Protein AF-A0A482U1A8-F1 (afdb_monomer)

pLDDT: mean 82.91, std 18.82, range [36.75, 97.62]

Mean predicted aligned error: 10.2 Å

Foldseek 3Di:
DDDDDDDDDPDDPPPPPPPPPQCVLVVQQVVLPVPDQFQVSSVVSLVVVVWDKDWDDDDPVRVVVCVVVVFPKTKMKIWHWDDDPFWIKIKIKIFIDGPRGTPDIDIGIDTGGD

Radius of gyration: 21.57 Å; Cα contacts (8 Å, |Δi|>4): 164; chains: 1; bounding box: 40×50×72 Å

Sequence (114 aa):
MSKTINNSTIVFLLAILTGCSTNQPASDFNNAKQNSANTRILLSKLETNGYSCAESDMRENEAQYFTQKNLDAQKHTCTKSKNGLLCVDYFFIDVFSVKNEVVGGNGQVAPQCP

Secondary structure (DSSP, 8-state):
-PPP--------SS-SSTT--TTHHHHHHHHHHTT--BHHHHHHH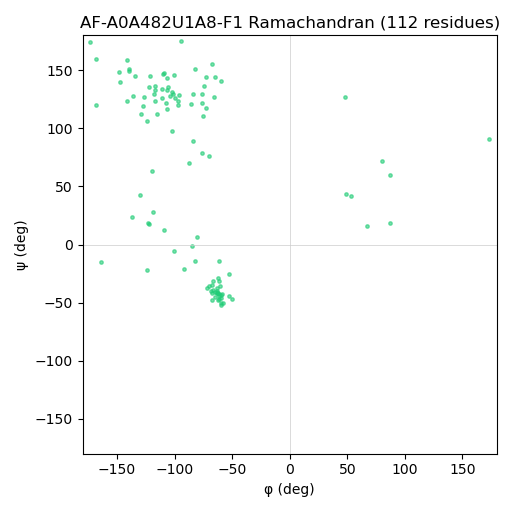HHHTT-EEEE-PPPHHHHHHHHHTT--EEEEEEEEEEE-SS-EEEEEEEEEEETTEEEEEEEEEEEE--

Solvent-accessible surface area (backbone atoms only — not comparable to full-atom values): 6782 Å² total; per-residue (Å²): 141,82,84,83,85,84,78,85,83,94,73,85,93,79,82,80,75,89,69,80,65,76,54,48,39,43,51,55,50,50,62,32,41,78,81,33,57,40,37,70,63,25,52,52,46,43,39,74,72,60,29,52,71,41,81,43,86,70,53,71,69,56,47,49,53,33,54,78,68,74,44,79,65,49,40,31,43,27,39,34,78,45,86,54,99,73,31,39,37,37,34,34,32,41,38,33,26,42,92,59,31,53,77,48,69,50,47,44,69,50,76,50,60,130

Structure (mmCIF, N/CA/C/O backbone):
data_AF-A0A482U1A8-F1
#
_entry.id   AF-A0A482U1A8-F1
#
loop_
_atom_site.group_PDB
_atom_site.id
_atom_site.type_symbol
_atom_site.label_atom_id
_atom_site.label_alt_id
_atom_site.label_comp_id
_atom_site.label_asym_id
_atom_site.label_entity_id
_atom_site.label_seq_id
_atom_site.pdbx_PDB_ins_code
_atom_site.Cartn_x
_atom_site.Cartn_y
_atom_site.Cartn_z
_atom_site.occupancy
_atom_site.B_iso_or_equiv
_atom_site.auth_seq_id
_atom_site.auth_comp_id
_atom_site.auth_asym_id
_atom_site.auth_atom_id
_atom_site.pdbx_PDB_model_num
ATOM 1 N N . MET A 1 1 ? 28.554 43.130 -51.444 1.00 38.22 1 MET A N 1
ATOM 2 C CA . MET A 1 1 ? 28.182 41.705 -51.570 1.00 38.22 1 MET A CA 1
ATOM 3 C C . MET A 1 1 ? 28.231 41.102 -50.168 1.00 38.22 1 MET A C 1
ATOM 5 O O . MET A 1 1 ? 29.284 40.651 -49.743 1.00 38.22 1 MET A O 1
ATOM 9 N N . SER A 1 2 ? 27.141 41.217 -49.401 1.00 36.75 2 SER A N 1
ATOM 10 C CA . SER A 1 2 ? 27.067 40.723 -48.015 1.00 36.75 2 SER A CA 1
ATOM 11 C C . SER A 1 2 ? 26.358 39.375 -47.997 1.00 36.75 2 SER A C 1
ATOM 13 O O . SER A 1 2 ? 25.268 39.249 -48.548 1.00 36.75 2 SER A O 1
ATOM 15 N N . LYS A 1 3 ? 27.009 38.365 -47.413 1.00 42.66 3 LYS A N 1
ATOM 16 C CA . LYS A 1 3 ? 26.488 37.000 -47.298 1.00 42.66 3 LYS A CA 1
ATOM 17 C C . LYS A 1 3 ? 25.421 36.932 -46.206 1.00 42.66 3 LYS A C 1
ATOM 19 O O . LYS A 1 3 ? 25.697 37.226 -45.047 1.00 42.66 3 LYS A O 1
ATOM 24 N N . THR A 1 4 ? 24.230 36.501 -46.596 1.00 45.78 4 THR A N 1
ATOM 25 C CA . THR A 1 4 ? 23.144 36.072 -45.715 1.00 45.78 4 THR A CA 1
ATOM 26 C C . THR A 1 4 ? 23.559 34.798 -44.982 1.00 45.78 4 THR A C 1
ATOM 28 O O . THR A 1 4 ? 23.941 33.821 -45.626 1.00 45.78 4 THR A O 1
ATOM 31 N N . ILE A 1 5 ? 23.467 34.786 -43.653 1.00 54.84 5 ILE A N 1
ATOM 32 C CA . ILE A 1 5 ? 23.512 33.554 -42.860 1.00 54.84 5 ILE A CA 1
ATOM 33 C C . ILE A 1 5 ? 22.068 33.249 -42.460 1.00 54.84 5 ILE A C 1
ATOM 35 O O . ILE A 1 5 ? 21.546 33.828 -41.514 1.00 54.84 5 ILE A O 1
ATOM 39 N N . ASN A 1 6 ? 21.426 32.361 -43.216 1.00 53.19 6 ASN A N 1
ATOM 40 C CA . ASN A 1 6 ? 20.277 31.596 -42.742 1.00 53.19 6 ASN A CA 1
ATOM 41 C C . ASN A 1 6 ? 20.811 30.244 -42.277 1.00 53.19 6 ASN A C 1
ATOM 43 O O . ASN A 1 6 ? 21.557 29.621 -43.026 1.00 53.19 6 ASN A O 1
ATOM 47 N N . ASN A 1 7 ? 20.451 29.848 -41.057 1.00 43.19 7 ASN A N 1
ATOM 48 C CA . ASN A 1 7 ? 20.287 28.481 -40.546 1.00 43.19 7 ASN A CA 1
ATOM 49 C C . ASN A 1 7 ? 20.036 28.650 -39.041 1.00 43.19 7 ASN A C 1
ATOM 51 O O . ASN A 1 7 ? 20.945 28.948 -38.276 1.00 43.19 7 ASN A O 1
ATOM 55 N N . SER A 1 8 ? 18.778 28.775 -38.627 1.00 46.59 8 SER A N 1
ATOM 56 C CA . SER A 1 8 ? 17.942 27.637 -38.224 1.00 46.59 8 SER A CA 1
ATOM 57 C C . SER A 1 8 ? 18.646 26.690 -37.253 1.00 46.59 8 SER A C 1
ATOM 59 O O . SER A 1 8 ? 19.679 26.099 -37.558 1.00 46.59 8 SER A O 1
ATOM 61 N N . THR A 1 9 ? 17.945 26.464 -36.141 1.00 47.94 9 THR A N 1
ATOM 62 C CA . THR A 1 9 ? 18.073 25.299 -35.256 1.00 47.94 9 THR A CA 1
ATOM 63 C C . THR A 1 9 ? 19.128 25.393 -34.149 1.00 47.94 9 THR A C 1
ATOM 65 O O . THR A 1 9 ? 19.989 24.536 -34.008 1.00 47.94 9 THR A O 1
ATOM 68 N N . ILE A 1 10 ? 18.993 26.390 -33.270 1.00 49.72 10 ILE A N 1
ATOM 69 C CA . ILE A 1 10 ? 19.424 26.251 -31.864 1.00 49.72 10 ILE A CA 1
ATOM 70 C C . ILE A 1 10 ? 18.192 26.462 -30.989 1.00 49.72 10 ILE A C 1
ATOM 72 O O . ILE A 1 10 ? 18.052 27.452 -30.281 1.00 49.72 10 ILE A O 1
ATOM 76 N N . VAL A 1 11 ? 17.220 25.570 -31.128 1.00 47.03 11 VAL A N 1
ATOM 77 C CA . VAL A 1 11 ? 16.009 25.574 -30.312 1.00 47.03 11 VAL A CA 1
ATOM 78 C C . VAL A 1 11 ? 15.693 24.112 -30.019 1.00 47.03 11 VAL A C 1
ATOM 80 O O . VAL A 1 11 ? 15.552 23.318 -30.941 1.00 47.03 11 VAL A O 1
ATOM 83 N N . PHE A 1 12 ? 15.607 23.793 -28.726 1.00 43.56 12 PHE A N 1
ATOM 84 C CA . PHE A 1 12 ? 15.151 22.522 -28.149 1.00 43.56 12 PHE A CA 1
ATOM 85 C C . PHE A 1 12 ? 16.144 21.349 -28.119 1.00 43.56 12 PHE A C 1
ATOM 87 O O . PHE A 1 12 ? 15.948 20.309 -28.732 1.00 43.56 12 PHE A O 1
ATOM 94 N N . LEU A 1 13 ? 17.146 21.457 -27.247 1.00 42.44 13 LEU A N 1
ATOM 95 C CA . LEU A 1 13 ? 17.791 20.285 -26.637 1.00 42.44 13 LEU A CA 1
ATOM 96 C C . LEU A 1 13 ? 17.865 20.447 -25.109 1.00 42.44 13 LEU A C 1
ATOM 98 O O . LEU A 1 13 ? 18.875 20.186 -24.472 1.00 42.44 13 LEU A O 1
ATOM 102 N N . LEU A 1 14 ? 16.764 20.929 -24.520 1.00 41.50 14 LEU A N 1
ATOM 103 C CA . LEU A 1 14 ? 16.591 21.103 -23.069 1.00 41.50 14 LEU A CA 1
ATOM 104 C C . LEU A 1 14 ? 15.203 20.649 -22.572 1.00 41.50 14 LEU A C 1
ATOM 106 O O . LEU A 1 14 ? 14.743 21.084 -21.524 1.00 41.50 14 LEU A O 1
ATOM 110 N N . ALA A 1 15 ? 14.529 19.758 -23.308 1.00 45.72 15 ALA A N 1
ATOM 111 C CA . ALA A 1 15 ? 13.152 19.339 -23.018 1.00 45.72 15 ALA A CA 1
ATOM 112 C C . ALA A 1 15 ? 12.987 17.835 -22.707 1.00 45.72 15 ALA A C 1
ATOM 114 O O . ALA A 1 15 ? 11.922 17.283 -22.956 1.00 45.72 15 ALA A O 1
ATOM 115 N N . ILE A 1 16 ? 14.008 17.154 -22.165 1.00 48.25 16 ILE A N 1
ATOM 116 C CA . ILE A 1 16 ? 13.874 15.740 -21.733 1.00 48.25 16 ILE A CA 1
ATOM 117 C C . ILE A 1 16 ? 14.232 15.516 -20.252 1.00 48.25 16 ILE A C 1
ATOM 119 O O . ILE A 1 16 ? 14.470 14.390 -19.833 1.00 48.25 16 ILE A O 1
ATOM 123 N N . LEU A 1 17 ? 14.250 16.567 -19.424 1.00 44.84 17 LEU A N 1
ATOM 124 C CA . LEU A 1 17 ? 14.419 16.414 -17.966 1.00 44.84 17 LEU A CA 1
ATOM 125 C C . LEU A 1 17 ? 13.097 16.508 -17.186 1.00 44.84 17 LEU A C 1
ATOM 127 O O . LEU A 1 17 ? 13.065 16.227 -15.991 1.00 44.84 17 LEU A O 1
ATOM 131 N N . THR A 1 18 ? 11.980 16.818 -17.847 1.00 44.91 18 THR A N 1
ATOM 132 C CA . THR A 1 18 ? 10.639 16.772 -17.245 1.00 44.91 18 THR A CA 1
ATOM 133 C C . THR A 1 18 ? 10.053 15.368 -17.393 1.00 44.91 18 THR A C 1
ATOM 135 O O . THR A 1 18 ? 9.163 15.140 -18.209 1.00 44.91 18 THR A O 1
ATOM 138 N N . GLY A 1 19 ? 10.591 14.385 -16.673 1.00 42.56 19 GLY A N 1
ATOM 139 C CA . GLY A 1 19 ? 10.094 13.011 -16.815 1.00 42.56 19 GLY A CA 1
ATOM 140 C C . GLY A 1 19 ? 10.477 12.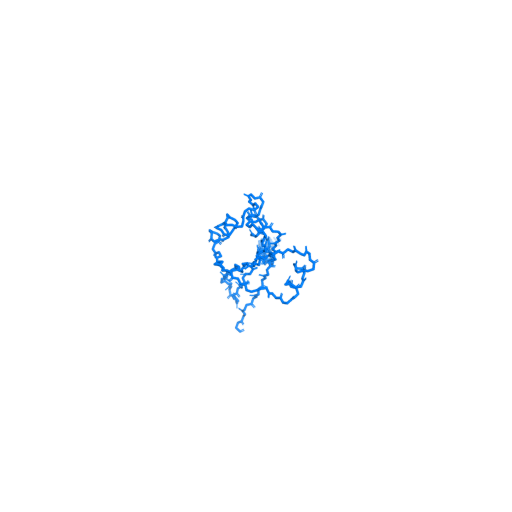016 -15.731 1.00 42.56 19 GLY A C 1
ATOM 141 O O . GLY A 1 19 ? 9.821 10.981 -15.621 1.00 42.56 19 GLY A O 1
ATOM 142 N N . CYS A 1 20 ? 11.463 12.319 -14.886 1.00 47.94 20 CYS A N 1
ATOM 143 C CA . CYS A 1 20 ? 11.695 11.541 -13.674 1.00 47.94 20 CYS A CA 1
ATOM 144 C C . CYS A 1 20 ? 10.624 11.932 -12.650 1.00 47.94 20 CYS A C 1
ATOM 146 O O . CYS A 1 20 ? 10.869 12.756 -11.773 1.00 47.94 20 CYS A O 1
ATOM 148 N N . SER A 1 21 ? 9.406 11.402 -12.788 1.00 51.25 21 SER A N 1
ATOM 149 C CA . SER A 1 21 ? 8.394 11.507 -11.733 1.00 51.25 21 SER A CA 1
ATOM 150 C C . SER A 1 21 ? 8.829 10.619 -10.568 1.00 51.25 21 SER A C 1
ATOM 152 O O . SER A 1 21 ? 8.333 9.512 -10.376 1.00 51.25 21 SER A O 1
ATOM 154 N N . THR A 1 22 ? 9.805 11.100 -9.800 1.00 61.94 22 THR A N 1
ATOM 155 C CA . THR A 1 22 ? 10.354 10.431 -8.612 1.00 61.94 22 THR A CA 1
ATOM 156 C C . THR A 1 22 ? 9.298 10.221 -7.522 1.00 61.94 22 THR A C 1
ATOM 158 O O . THR A 1 22 ? 9.495 9.402 -6.634 1.00 61.94 22 THR A O 1
ATOM 161 N N . ASN A 1 23 ? 8.149 10.901 -7.630 1.00 73.62 23 ASN A N 1
ATOM 162 C CA . ASN A 1 23 ? 7.020 10.814 -6.703 1.00 73.62 23 ASN A CA 1
ATOM 163 C C . ASN A 1 23 ? 5.787 10.099 -7.284 1.00 73.62 23 ASN A C 1
ATOM 165 O O . ASN A 1 23 ? 4.712 10.170 -6.684 1.00 73.62 23 ASN A O 1
ATOM 169 N N . GLN A 1 24 ? 5.903 9.414 -8.429 1.00 87.94 24 GLN A N 1
ATOM 170 C CA . GLN A 1 24 ? 4.766 8.734 -9.062 1.00 87.94 24 GLN A CA 1
ATOM 171 C C . GLN A 1 24 ? 3.967 7.823 -8.098 1.00 87.94 24 GLN A C 1
ATOM 173 O O . GLN A 1 24 ? 2.748 7.985 -8.041 1.00 87.94 24 GLN A O 1
ATOM 178 N N . PRO A 1 25 ? 4.587 6.961 -7.265 1.00 90.81 25 PRO A N 1
ATOM 179 C CA . PRO A 1 25 ? 3.836 6.085 -6.360 1.00 90.81 25 PRO A CA 1
ATOM 180 C C . PRO A 1 25 ? 3.022 6.855 -5.311 1.00 90.81 25 PRO A C 1
ATOM 182 O O . PRO A 1 25 ? 1.890 6.492 -5.000 1.00 90.81 25 PRO A O 1
ATOM 185 N N . ALA A 1 26 ? 3.567 7.959 -4.792 1.00 90.69 26 ALA A N 1
ATOM 186 C CA . ALA A 1 26 ? 2.853 8.813 -3.846 1.00 90.69 26 ALA A CA 1
ATOM 187 C C . ALA A 1 26 ? 1.653 9.511 -4.511 1.00 90.69 26 ALA A C 1
ATOM 189 O O . ALA A 1 26 ? 0.585 9.620 -3.906 1.00 90.69 26 ALA A O 1
ATOM 190 N N . SER A 1 27 ? 1.799 9.952 -5.766 1.00 91.50 27 SER A N 1
ATOM 191 C CA . SER A 1 27 ? 0.682 10.507 -6.537 1.00 91.50 27 SER A CA 1
ATOM 192 C C . SER A 1 27 ? -0.396 9.458 -6.803 1.00 91.50 27 SER A C 1
ATOM 194 O O . SER A 1 27 ? -1.575 9.749 -6.616 1.00 91.50 27 SER A O 1
ATOM 196 N N . ASP A 1 28 ? -0.008 8.248 -7.206 1.00 92.38 28 ASP A N 1
ATOM 197 C CA . ASP A 1 28 ? -0.939 7.159 -7.509 1.00 92.38 28 ASP A CA 1
ATOM 198 C C . ASP A 1 28 ? -1.747 6.769 -6.259 1.00 92.38 28 ASP A C 1
ATOM 200 O O . ASP A 1 28 ? -2.974 6.644 -6.327 1.00 92.38 28 ASP A O 1
ATOM 204 N N . PHE A 1 29 ? -1.093 6.700 -5.092 1.00 94.06 29 PHE A N 1
ATOM 205 C CA . PHE A 1 29 ? -1.761 6.513 -3.802 1.00 94.06 29 PHE A CA 1
ATOM 206 C C . PHE A 1 29 ? -2.756 7.638 -3.485 1.00 94.06 29 PHE A C 1
ATOM 208 O O . PHE A 1 29 ? -3.920 7.374 -3.178 1.00 94.06 29 PHE A O 1
ATOM 215 N N . ASN A 1 30 ? -2.321 8.899 -3.571 1.00 92.12 30 ASN A N 1
ATOM 216 C CA . ASN A 1 30 ? -3.169 10.044 -3.237 1.00 92.12 30 ASN A CA 1
ATOM 217 C C . ASN A 1 30 ? -4.385 10.144 -4.167 1.00 92.12 30 ASN A C 1
ATOM 219 O O . ASN A 1 30 ? -5.497 10.381 -3.693 1.00 92.12 30 ASN A O 1
ATOM 223 N N . ASN A 1 31 ? -4.202 9.887 -5.463 1.00 91.94 31 ASN A N 1
ATOM 224 C CA . ASN A 1 31 ? -5.287 9.847 -6.443 1.00 91.94 31 ASN A CA 1
ATOM 225 C C . ASN A 1 31 ? -6.290 8.724 -6.129 1.00 91.94 31 ASN A C 1
ATOM 227 O O . ASN A 1 31 ? -7.505 8.934 -6.199 1.00 91.94 31 ASN A O 1
ATOM 231 N N . ALA A 1 32 ? -5.808 7.542 -5.729 1.00 91.50 32 ALA A N 1
ATOM 232 C CA . ALA A 1 32 ? -6.677 6.442 -5.313 1.00 91.50 32 ALA A CA 1
ATOM 233 C C . ALA A 1 32 ? -7.471 6.787 -4.034 1.00 91.50 32 ALA A C 1
ATOM 235 O O . ALA A 1 32 ? -8.679 6.511 -3.967 1.00 91.50 32 ALA A O 1
ATOM 236 N N . LYS A 1 33 ? -6.816 7.451 -3.067 1.00 90.69 33 LYS A N 1
ATOM 237 C CA . LYS A 1 33 ? -7.377 7.849 -1.763 1.00 90.69 33 LYS A CA 1
ATOM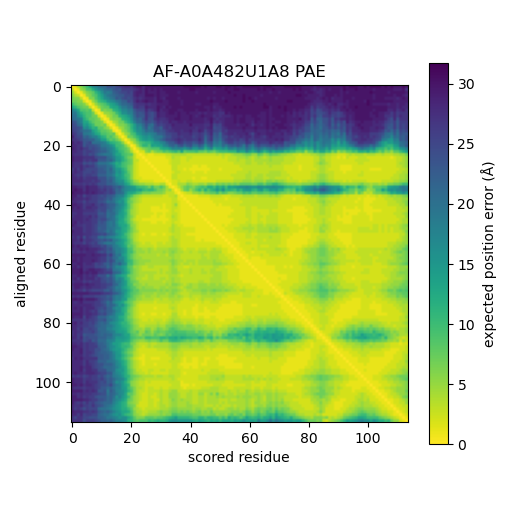 238 C C . LYS A 1 33 ? -8.385 8.996 -1.838 1.00 90.69 33 LYS A C 1
ATOM 240 O O . LYS A 1 33 ? -9.381 8.951 -1.120 1.00 90.69 33 LYS A O 1
ATOM 245 N N . GLN A 1 34 ? -8.180 9.992 -2.708 1.00 83.94 34 GLN A N 1
ATOM 246 C CA . GLN A 1 34 ? -9.049 11.183 -2.819 1.00 83.94 34 GLN A CA 1
ATOM 247 C C . GLN A 1 34 ? -10.536 10.849 -2.998 1.00 83.94 34 GLN A C 1
ATOM 249 O O . GLN A 1 34 ? -11.395 11.632 -2.614 1.00 83.94 34 GLN A O 1
ATOM 254 N N . ASN A 1 35 ? -10.837 9.667 -3.534 1.00 68.38 35 ASN A N 1
ATOM 255 C CA . ASN A 1 35 ? -12.196 9.226 -3.824 1.00 68.38 35 ASN A CA 1
ATOM 256 C C . ASN A 1 35 ? -12.561 7.908 -3.118 1.00 68.38 35 ASN A C 1
ATOM 258 O O . ASN A 1 35 ? -13.454 7.202 -3.586 1.00 68.38 35 ASN A O 1
ATOM 262 N N . SER A 1 36 ? -11.814 7.492 -2.087 1.00 74.25 36 SER A N 1
ATOM 263 C CA . SER A 1 36 ? -12.157 6.331 -1.254 1.00 74.25 36 SER A CA 1
ATOM 264 C C . SER A 1 36 ? -11.302 6.254 0.011 1.00 74.25 36 SER A C 1
ATOM 266 O O . SER A 1 36 ? -10.091 6.054 -0.068 1.00 74.25 36 SER A O 1
ATOM 268 N N . ALA A 1 37 ? -11.951 6.290 1.176 1.00 83.56 37 ALA A N 1
ATOM 269 C CA . ALA A 1 37 ? -11.332 5.906 2.444 1.00 83.56 37 ALA A CA 1
ATOM 270 C C . ALA A 1 37 ? -11.343 4.381 2.672 1.00 83.56 37 ALA A C 1
ATOM 272 O O . ALA A 1 37 ? -10.625 3.890 3.535 1.00 83.56 37 ALA A O 1
ATOM 273 N N . ASN A 1 38 ? -12.132 3.622 1.903 1.00 95.19 38 ASN A N 1
ATOM 274 C CA . ASN A 1 38 ? -12.227 2.172 2.042 1.00 95.19 38 ASN A CA 1
ATOM 275 C C . ASN A 1 38 ? -11.003 1.469 1.433 1.00 95.19 38 ASN A C 1
ATOM 277 O O . ASN A 1 38 ? -10.681 1.710 0.262 1.00 95.19 38 ASN A O 1
ATOM 281 N N . THR A 1 39 ? -10.376 0.570 2.198 1.00 95.06 39 THR A N 1
ATOM 282 C CA . THR A 1 39 ? -9.154 -0.143 1.792 1.00 95.06 39 THR A CA 1
ATOM 283 C C . THR A 1 39 ? -9.362 -0.954 0.525 1.00 95.06 39 THR A C 1
ATOM 285 O O . THR A 1 39 ? -8.609 -0.790 -0.429 1.00 95.06 39 THR A O 1
ATOM 288 N N . ARG A 1 40 ? -10.415 -1.775 0.461 1.00 95.38 40 ARG A N 1
ATOM 289 C CA . ARG A 1 40 ? -10.678 -2.640 -0.700 1.00 95.38 40 ARG A CA 1
ATOM 290 C C . ARG A 1 40 ? -10.840 -1.843 -1.995 1.00 95.38 40 ARG A C 1
ATOM 292 O O . ARG A 1 40 ? -10.299 -2.227 -3.028 1.00 95.38 40 ARG A O 1
ATOM 299 N N . ILE A 1 41 ? -11.565 -0.727 -1.940 1.00 95.25 41 ILE A N 1
ATOM 300 C CA . ILE A 1 41 ? -11.752 0.146 -3.106 1.00 95.25 41 ILE A CA 1
ATOM 301 C C . ILE A 1 41 ? -10.430 0.827 -3.490 1.00 95.25 41 ILE A C 1
ATOM 303 O O . ILE A 1 41 ? -10.133 0.942 -4.679 1.00 95.25 41 ILE A O 1
ATOM 307 N N . LEU A 1 42 ? -9.628 1.273 -2.515 1.00 95.88 42 LEU A N 1
ATOM 308 C CA . LEU A 1 42 ? -8.322 1.875 -2.793 1.00 95.88 42 LEU A CA 1
ATOM 309 C C . LEU A 1 42 ? -7.379 0.872 -3.470 1.00 95.88 42 LEU A C 1
ATOM 311 O O . LEU A 1 42 ? -6.792 1.207 -4.498 1.00 95.88 42 LEU A O 1
ATOM 315 N N . LEU A 1 43 ? -7.277 -0.352 -2.942 1.00 96.69 43 LEU A N 1
ATOM 316 C CA . LEU A 1 43 ? -6.448 -1.415 -3.519 1.00 96.69 43 LEU A CA 1
ATOM 317 C C . LEU A 1 43 ? -6.886 -1.742 -4.950 1.00 96.69 43 LEU A C 1
ATOM 319 O O . LEU A 1 43 ? -6.059 -1.732 -5.853 1.00 96.69 43 LEU A O 1
ATOM 323 N N . SER A 1 44 ? -8.192 -1.884 -5.193 1.00 96.25 44 SER A N 1
ATOM 324 C CA . SER A 1 44 ? -8.725 -2.141 -6.539 1.00 96.25 44 SER A CA 1
ATOM 325 C C . SER A 1 44 ? -8.395 -1.028 -7.549 1.00 96.25 44 SER A C 1
ATOM 327 O O . SER A 1 44 ? -8.118 -1.302 -8.721 1.00 96.25 44 SER A O 1
ATOM 329 N N . LYS A 1 45 ? -8.365 0.241 -7.118 1.00 95.44 45 LYS A N 1
ATOM 330 C CA . LYS A 1 45 ? -7.924 1.356 -7.977 1.00 95.44 45 LYS A CA 1
ATOM 331 C C . LYS A 1 45 ? -6.433 1.278 -8.295 1.00 95.44 45 LYS A C 1
ATOM 333 O O . LYS A 1 45 ? -6.048 1.528 -9.434 1.00 95.44 45 LYS A O 1
ATOM 338 N N . LEU A 1 46 ? -5.600 0.931 -7.313 1.00 95.62 46 LEU A N 1
ATOM 339 C CA . LEU A 1 46 ? -4.168 0.724 -7.543 1.00 95.62 46 LEU A CA 1
ATOM 340 C C . LEU A 1 46 ? -3.933 -0.447 -8.506 1.00 95.62 46 LEU A C 1
ATOM 342 O O . LEU A 1 46 ? -3.142 -0.314 -9.439 1.00 95.62 46 LEU A O 1
ATOM 346 N N . GLU A 1 47 ? -4.679 -1.539 -8.354 1.00 96.38 47 GLU A N 1
ATOM 347 C CA . GLU A 1 47 ? -4.633 -2.689 -9.263 1.00 96.38 47 GLU A CA 1
ATOM 348 C C . GLU A 1 47 ? -5.042 -2.322 -10.691 1.00 96.38 47 GLU A C 1
ATOM 350 O O . GLU A 1 47 ? -4.356 -2.676 -11.650 1.00 96.38 47 GLU A O 1
ATOM 355 N N . THR A 1 48 ? -6.090 -1.510 -10.844 1.00 95.19 48 THR A N 1
ATOM 356 C CA . THR A 1 48 ? -6.505 -0.970 -12.152 1.00 95.19 48 THR A CA 1
ATOM 357 C C . THR A 1 48 ? -5.413 -0.098 -12.783 1.00 95.19 48 THR A C 1
ATOM 359 O O . THR A 1 48 ? -5.246 -0.086 -14.001 1.00 95.19 48 THR A O 1
ATOM 362 N N . ASN A 1 49 ? -4.613 0.586 -11.960 1.00 92.06 49 ASN A N 1
ATOM 363 C CA . ASN A 1 49 ? -3.448 1.358 -12.398 1.00 92.06 49 ASN A CA 1
ATOM 364 C C . ASN A 1 49 ? -2.200 0.488 -12.653 1.00 92.06 49 ASN A C 1
ATOM 366 O O . ASN A 1 49 ? -1.119 1.028 -12.925 1.00 92.06 49 ASN A O 1
ATOM 370 N N . GLY A 1 50 ? -2.324 -0.839 -12.596 1.00 94.88 50 GLY A N 1
ATOM 371 C CA . GLY A 1 50 ? -1.264 -1.797 -12.907 1.00 94.88 50 GLY A CA 1
ATOM 372 C C . GLY A 1 50 ? -0.347 -2.136 -11.734 1.00 94.88 50 GLY A C 1
ATOM 373 O O . GLY A 1 50 ? 0.764 -2.607 -11.969 1.00 94.88 50 GLY A O 1
ATOM 374 N N . TYR A 1 51 ? -0.764 -1.864 -10.496 1.00 96.81 51 TYR A N 1
ATOM 375 C CA . TYR A 1 51 ? -0.088 -2.401 -9.316 1.00 96.81 51 TYR A CA 1
ATOM 376 C C . TYR A 1 51 ? -0.557 -3.831 -9.016 1.00 96.81 51 TYR A C 1
ATOM 378 O O . TYR A 1 51 ? -1.697 -4.190 -9.274 1.00 96.81 51 TYR A O 1
ATOM 386 N N . SER A 1 52 ? 0.309 -4.639 -8.418 1.00 97.62 52 SER A N 1
ATOM 387 C CA . SER A 1 52 ? -0.057 -5.901 -7.777 1.00 97.62 52 SER A CA 1
ATOM 388 C C . SER A 1 52 ? 0.010 -5.705 -6.271 1.00 97.62 52 SER A C 1
ATOM 390 O O . SER A 1 52 ? 1.089 -5.425 -5.745 1.00 97.62 52 SER A O 1
ATOM 392 N N . CYS A 1 53 ? -1.126 -5.827 -5.589 1.0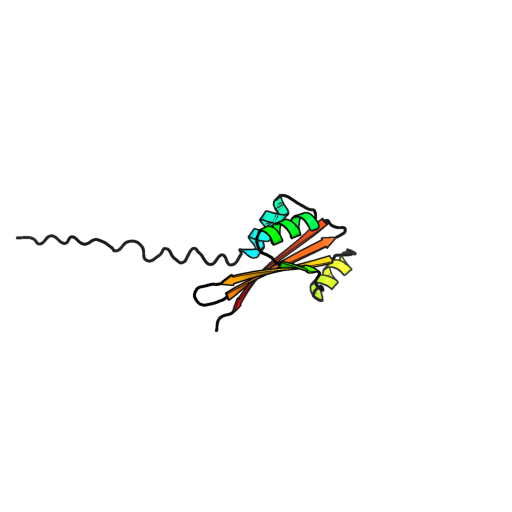0 97.12 53 CYS A N 1
ATOM 393 C CA . CYS A 1 53 ? -1.244 -5.600 -4.153 1.00 97.12 53 CYS A CA 1
ATOM 394 C C . CYS A 1 53 ? -1.375 -6.921 -3.395 1.00 97.12 53 CYS A C 1
ATOM 396 O O . CYS A 1 53 ? -2.145 -7.794 -3.783 1.00 97.12 53 CYS A O 1
ATOM 398 N N . ALA A 1 54 ? -0.644 -7.055 -2.292 1.00 97.12 54 ALA A N 1
ATOM 399 C CA . ALA A 1 54 ? -0.762 -8.191 -1.386 1.00 97.12 54 ALA A CA 1
ATOM 400 C C . ALA A 1 54 ? -0.673 -7.720 0.066 1.00 97.12 54 ALA A C 1
ATOM 402 O O . ALA A 1 54 ? -0.025 -6.712 0.357 1.00 97.12 54 ALA A O 1
ATOM 403 N N . GLU A 1 55 ? -1.321 -8.451 0.971 1.00 96.69 55 GLU A N 1
ATOM 404 C CA . GLU A 1 55 ? -1.071 -8.297 2.403 1.00 96.69 55 GLU A CA 1
ATOM 405 C C . GLU A 1 55 ? 0.407 -8.593 2.691 1.00 96.69 55 GLU A C 1
ATOM 407 O O . GLU A 1 55 ? 1.021 -9.461 2.065 1.00 96.69 55 GLU A O 1
ATOM 412 N N . SER A 1 56 ? 1.001 -7.816 3.588 1.00 94.88 56 SER A N 1
ATOM 413 C CA . SER A 1 56 ? 2.434 -7.866 3.866 1.00 94.88 56 SER A CA 1
ATOM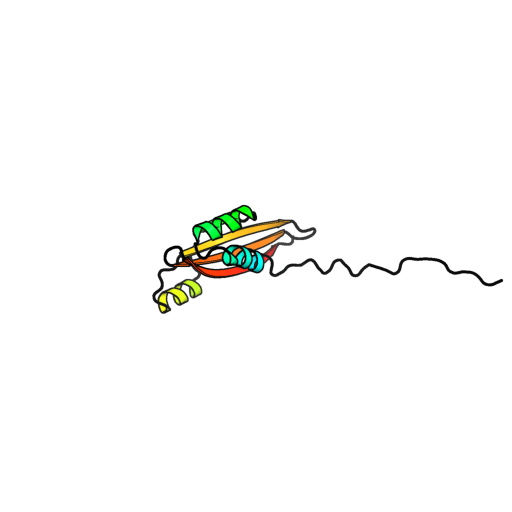 414 C C . SER A 1 56 ? 2.707 -7.526 5.318 1.00 94.88 56 SER A C 1
ATOM 416 O O . SER A 1 56 ? 2.037 -6.656 5.876 1.00 94.88 56 SER A O 1
ATOM 418 N N . ASP A 1 57 ? 3.752 -8.116 5.882 1.00 95.31 57 ASP A N 1
ATOM 419 C CA . ASP A 1 57 ? 4.157 -7.822 7.250 1.00 95.31 57 ASP A CA 1
ATOM 420 C C . ASP A 1 57 ? 4.621 -6.370 7.415 1.00 95.31 57 ASP A C 1
ATOM 422 O O . ASP A 1 57 ? 5.256 -5.764 6.542 1.00 95.31 57 ASP A O 1
ATOM 426 N N . MET A 1 58 ? 4.309 -5.810 8.580 1.00 94.38 58 MET A N 1
ATOM 427 C CA . MET A 1 58 ? 4.819 -4.508 8.985 1.00 94.38 58 MET A CA 1
ATOM 428 C C . MET A 1 58 ? 6.296 -4.590 9.346 1.00 94.38 58 MET A C 1
ATOM 430 O O . MET A 1 58 ? 6.757 -5.545 9.973 1.00 94.38 58 MET A O 1
ATOM 434 N N . ARG A 1 59 ? 7.035 -3.531 9.017 1.00 93.62 59 ARG A N 1
ATOM 435 C CA . ARG A 1 59 ? 8.377 -3.325 9.569 1.00 93.62 59 ARG A CA 1
ATOM 436 C C . ARG A 1 59 ? 8.266 -3.034 11.065 1.00 93.62 59 ARG A C 1
ATOM 438 O O . ARG A 1 59 ? 7.254 -2.516 11.530 1.00 93.62 59 ARG A O 1
ATOM 445 N N . GLU A 1 60 ? 9.326 -3.313 11.819 1.00 94.88 60 GLU A N 1
ATOM 446 C CA . GLU A 1 60 ? 9.327 -3.172 13.282 1.00 94.88 60 GLU A CA 1
ATOM 447 C C . GLU A 1 60 ? 8.875 -1.777 13.749 1.00 94.88 60 GLU A C 1
ATOM 449 O O . GLU A 1 60 ? 8.037 -1.652 14.638 1.00 94.88 60 GLU A O 1
ATOM 454 N N . ASN A 1 61 ? 9.362 -0.719 13.101 1.00 94.00 61 ASN A N 1
ATOM 455 C CA . ASN A 1 61 ? 8.988 0.659 13.413 1.00 94.00 61 ASN A CA 1
ATOM 456 C C . ASN A 1 61 ? 7.519 0.985 13.076 1.00 94.00 61 ASN A C 1
ATOM 458 O O . ASN A 1 61 ? 6.885 1.760 13.791 1.00 94.00 61 ASN A O 1
ATOM 462 N N . GLU A 1 62 ? 6.968 0.401 12.008 1.00 93.69 62 GLU A N 1
ATOM 463 C CA . GLU A 1 62 ? 5.554 0.540 11.633 1.00 93.69 62 GLU A CA 1
ATOM 464 C C . GLU A 1 62 ? 4.667 -0.157 12.674 1.00 93.69 62 GLU A C 1
ATOM 466 O O . GLU A 1 62 ? 3.733 0.448 13.205 1.00 93.69 62 GLU A O 1
ATOM 471 N N . ALA A 1 63 ? 5.014 -1.395 13.037 1.00 94.38 63 ALA A N 1
ATOM 472 C CA . ALA A 1 63 ? 4.307 -2.171 14.050 1.00 94.38 63 ALA A CA 1
ATOM 473 C C . ALA A 1 63 ? 4.342 -1.479 15.423 1.00 94.38 63 ALA A C 1
ATOM 475 O O . ALA A 1 63 ? 3.308 -1.353 16.086 1.00 94.38 63 ALA A O 1
ATOM 476 N N . GLN A 1 64 ? 5.509 -0.966 15.835 1.00 95.56 64 GLN A N 1
ATOM 477 C CA . GLN A 1 64 ? 5.655 -0.192 17.071 1.00 95.56 64 GLN A CA 1
ATOM 478 C C . GLN A 1 64 ? 4.773 1.061 17.063 1.00 95.56 64 GLN A C 1
ATOM 480 O O . GLN A 1 64 ? 4.103 1.332 18.061 1.00 95.56 6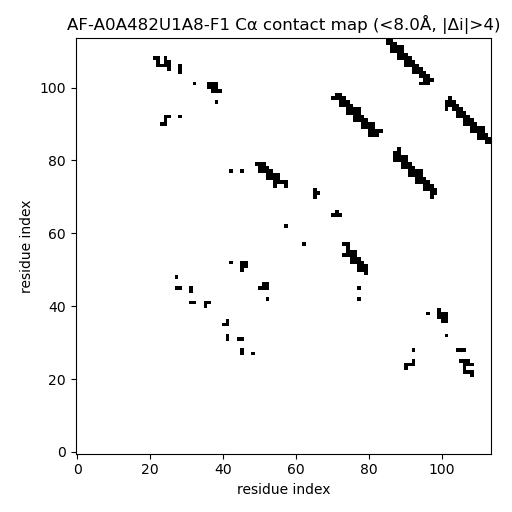4 GLN A O 1
ATOM 485 N N . TYR A 1 65 ? 4.725 1.800 15.951 1.00 94.06 65 TYR A N 1
ATOM 486 C CA . TYR A 1 65 ? 3.881 2.989 15.829 1.00 94.06 65 TYR A CA 1
ATOM 487 C C . TYR A 1 65 ? 2.397 2.669 16.062 1.00 94.06 65 TYR A C 1
ATOM 489 O O . TYR A 1 65 ? 1.751 3.319 16.888 1.00 94.06 65 TYR A O 1
ATOM 497 N N . PHE A 1 66 ? 1.850 1.656 15.383 1.00 94.25 66 PHE A N 1
ATOM 498 C CA . PHE A 1 66 ? 0.433 1.303 15.529 1.00 94.25 66 PHE A CA 1
ATOM 499 C C . PHE A 1 66 ? 0.118 0.691 16.898 1.00 94.25 66 PHE A C 1
ATOM 501 O O . PHE A 1 66 ? -0.907 1.030 17.494 1.00 94.25 66 PHE A O 1
ATOM 508 N N . THR A 1 67 ? 1.045 -0.089 17.461 1.00 94.56 67 THR A N 1
ATOM 509 C CA . THR A 1 67 ? 0.927 -0.627 18.826 1.00 94.56 67 THR A CA 1
ATOM 510 C C . THR A 1 67 ? 0.858 0.493 19.866 1.00 94.56 67 THR A C 1
ATOM 512 O O . THR A 1 67 ? -0.040 0.501 20.704 1.00 94.56 67 THR A O 1
ATOM 515 N N . GLN A 1 68 ? 1.744 1.494 19.791 1.00 95.75 68 GLN A N 1
ATOM 516 C CA . GLN A 1 68 ? 1.726 2.651 20.701 1.00 95.75 68 GLN A CA 1
ATOM 517 C C . GLN A 1 68 ? 0.442 3.480 20.586 1.00 95.75 68 GLN A C 1
ATOM 519 O O . GLN A 1 68 ? 0.021 4.125 21.547 1.00 95.75 68 GLN A O 1
ATOM 524 N N . LYS A 1 69 ? -0.187 3.479 19.408 1.00 93.12 69 LYS A N 1
ATOM 525 C CA . LYS A 1 69 ? -1.473 4.138 19.161 1.00 93.12 69 LYS A CA 1
ATOM 526 C C . LYS A 1 69 ? -2.679 3.271 19.530 1.00 93.12 69 LYS A C 1
ATOM 528 O O . LYS A 1 69 ? -3.801 3.757 19.408 1.00 93.12 69 LYS A O 1
ATOM 533 N N . ASN A 1 70 ? -2.462 2.039 19.999 1.00 94.25 70 ASN A N 1
ATOM 534 C CA . ASN A 1 70 ? -3.503 1.049 20.275 1.00 94.25 70 ASN A CA 1
ATOM 535 C C . ASN A 1 70 ? -4.425 0.817 19.061 1.00 94.25 70 ASN A C 1
ATOM 537 O O . ASN A 1 70 ? -5.651 0.766 19.182 1.00 94.25 70 ASN A O 1
ATOM 541 N N . LEU A 1 71 ? -3.822 0.750 17.871 1.00 94.06 71 LEU A N 1
ATOM 542 C CA . LEU A 1 71 ? -4.507 0.511 16.607 1.00 94.06 71 LEU A CA 1
ATOM 543 C C . LEU A 1 71 ? -4.122 -0.866 16.074 1.00 94.06 71 LEU A C 1
ATOM 545 O O . LEU A 1 71 ? -2.944 -1.152 15.883 1.00 94.06 71 LEU A O 1
ATOM 549 N N . ASP A 1 72 ? -5.130 -1.683 15.785 1.00 94.19 72 ASP A N 1
ATOM 550 C CA . ASP A 1 72 ? -4.965 -2.947 15.072 1.00 94.19 72 ASP A CA 1
ATOM 551 C C . ASP A 1 72 ? -4.959 -2.666 13.565 1.00 94.19 72 ASP A C 1
ATOM 553 O O . ASP A 1 72 ? -6.009 -2.547 12.921 1.00 94.19 72 ASP A O 1
ATOM 557 N N . ALA A 1 73 ? -3.765 -2.398 13.044 1.00 95.25 73 ALA A N 1
ATOM 558 C CA . ALA A 1 73 ? -3.562 -2.001 11.664 1.00 95.25 73 ALA A CA 1
ATOM 559 C C . ALA A 1 73 ? -3.086 -3.183 10.810 1.00 95.25 73 ALA A C 1
ATOM 561 O O . ALA A 1 73 ? -2.298 -4.016 11.242 1.00 95.25 73 ALA A O 1
ATOM 562 N N . GLN A 1 74 ? -3.524 -3.198 9.557 1.00 96.31 74 GLN A N 1
ATOM 563 C CA . GLN A 1 74 ? -3.085 -4.117 8.512 1.00 96.31 74 GLN A CA 1
ATOM 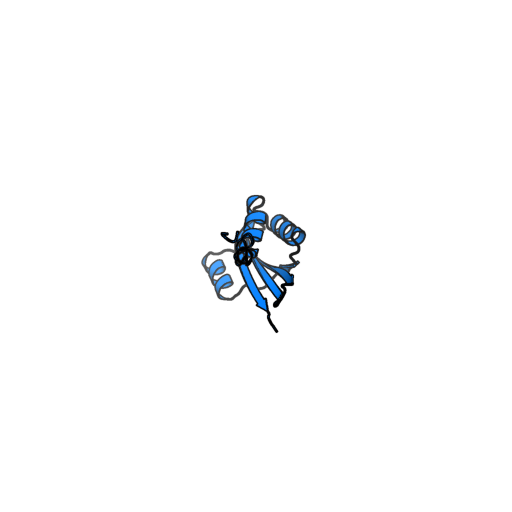564 C C . GLN A 1 74 ? -2.273 -3.356 7.471 1.00 96.31 74 GLN A C 1
ATOM 566 O O . GLN A 1 74 ? -2.576 -2.192 7.175 1.00 96.31 74 GLN A O 1
ATOM 571 N N . LYS A 1 75 ? -1.279 -4.022 6.882 1.00 97.38 75 LYS A N 1
ATOM 572 C CA . LYS A 1 75 ? -0.451 -3.465 5.814 1.00 97.38 75 LYS A CA 1
ATOM 573 C C . LYS A 1 75 ? -0.631 -4.262 4.527 1.00 97.38 75 LYS A C 1
ATOM 575 O O . LYS A 1 75 ? -0.553 -5.485 4.524 1.00 97.38 75 LYS A O 1
ATOM 580 N N . HIS A 1 76 ? -0.819 -3.544 3.428 1.00 97.50 76 HIS A N 1
ATOM 581 C CA . HIS A 1 76 ? -0.721 -4.092 2.081 1.00 97.50 76 HIS A CA 1
ATOM 582 C C . HIS A 1 76 ? 0.420 -3.407 1.343 1.00 97.50 76 HIS A C 1
ATOM 584 O O . HIS A 1 76 ? 0.542 -2.185 1.406 1.00 97.50 76 HIS A O 1
ATOM 590 N N . THR A 1 77 ? 1.221 -4.179 0.620 1.00 97.06 77 THR A N 1
ATOM 591 C CA . THR A 1 77 ? 2.261 -3.650 -0.261 1.00 97.06 77 THR A CA 1
ATOM 592 C C . THR A 1 77 ? 1.815 -3.835 -1.704 1.00 97.06 77 THR A C 1
ATOM 594 O O . THR A 1 77 ? 1.553 -4.951 -2.154 1.00 97.06 77 THR A O 1
ATOM 597 N N . CYS A 1 78 ? 1.730 -2.731 -2.434 1.00 97.19 78 CYS A N 1
ATOM 598 C CA . CYS A 1 78 ? 1.413 -2.692 -3.851 1.00 97.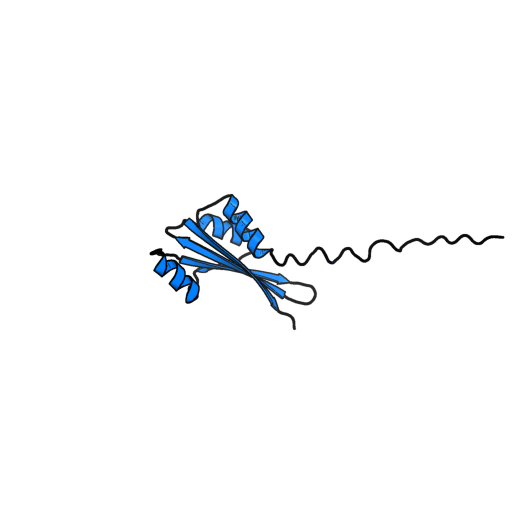19 78 CYS A CA 1
ATOM 599 C C . CYS A 1 78 ? 2.682 -2.419 -4.652 1.00 97.19 78 CYS A C 1
ATOM 601 O O . CYS A 1 78 ? 3.380 -1.437 -4.398 1.00 97.19 78 CYS A O 1
ATOM 603 N N . THR A 1 79 ? 2.968 -3.257 -5.645 1.00 96.38 79 THR A N 1
ATOM 604 C CA . THR A 1 79 ? 4.178 -3.144 -6.470 1.00 96.38 79 THR A CA 1
ATOM 605 C C . THR A 1 79 ? 3.854 -2.977 -7.946 1.00 96.38 79 THR A C 1
ATOM 607 O O . THR A 1 79 ? 2.875 -3.529 -8.440 1.00 96.38 79 THR A O 1
ATOM 610 N N . LYS A 1 80 ? 4.664 -2.198 -8.658 1.00 94.81 80 LYS A N 1
ATOM 611 C CA . LYS A 1 80 ? 4.568 -2.005 -10.109 1.00 94.81 80 LYS A CA 1
ATOM 612 C C . LYS A 1 80 ? 5.963 -1.787 -10.669 1.00 94.81 80 LYS A C 1
ATOM 614 O O . LYS A 1 80 ? 6.752 -1.073 -10.066 1.00 94.81 80 LYS A O 1
ATOM 619 N N . SER A 1 81 ? 6.266 -2.356 -11.827 1.00 91.38 81 SER A N 1
ATOM 620 C CA . SER A 1 81 ? 7.517 -2.088 -12.538 1.00 91.38 81 SER A CA 1
ATOM 621 C C . SER A 1 81 ? 7.264 -1.221 -13.765 1.00 91.38 81 SER A C 1
ATOM 623 O O . SER A 1 81 ? 6.263 -1.392 -14.469 1.00 91.38 81 SER A O 1
ATOM 625 N N . LYS A 1 82 ? 8.194 -0.317 -14.060 1.00 88.00 82 LYS A N 1
ATOM 626 C CA . LYS A 1 82 ? 8.209 0.476 -15.288 1.00 88.00 82 LYS A CA 1
ATOM 627 C C . LYS A 1 82 ? 9.570 0.327 -15.957 1.00 88.00 82 LYS A C 1
ATOM 629 O O . LYS A 1 82 ? 10.592 0.702 -15.393 1.00 88.00 82 LYS A O 1
ATOM 634 N N . ASN A 1 83 ? 9.569 -0.198 -17.178 1.00 85.12 83 ASN A N 1
ATOM 635 C CA . ASN A 1 83 ? 10.790 -0.313 -17.968 1.00 85.12 83 ASN A CA 1
ATOM 636 C C . ASN A 1 83 ? 11.212 1.076 -18.456 1.00 85.12 83 ASN A C 1
ATOM 638 O O . ASN A 1 83 ? 10.469 1.734 -19.191 1.00 85.12 83 ASN A O 1
ATOM 642 N N . GLY A 1 84 ? 12.390 1.519 -18.028 1.00 78.94 84 GLY A N 1
ATOM 643 C CA . GLY A 1 84 ? 13.083 2.678 -18.568 1.00 78.94 84 GLY A CA 1
ATOM 644 C C . GLY A 1 84 ? 14.086 2.276 -19.649 1.00 78.94 84 GLY A C 1
ATOM 645 O O . GLY A 1 84 ? 14.312 1.099 -19.916 1.00 78.94 84 GLY A O 1
ATOM 646 N N . LEU A 1 85 ? 14.706 3.278 -20.276 1.00 76.94 85 LEU A N 1
ATOM 647 C CA . LEU A 1 85 ? 15.707 3.055 -21.324 1.00 76.94 85 LEU A CA 1
ATOM 648 C C . LEU A 1 85 ? 16.988 2.390 -20.786 1.00 76.94 85 LEU A C 1
ATOM 650 O O . LEU A 1 85 ? 17.640 1.653 -21.515 1.00 76.94 85 LEU A O 1
ATOM 654 N N . LEU A 1 86 ? 17.349 2.671 -19.529 1.00 80.25 86 LEU A N 1
ATOM 655 C CA . LEU A 1 86 ? 18.606 2.231 -18.907 1.00 80.25 86 LEU A CA 1
ATOM 656 C C . LEU A 1 86 ? 18.409 1.429 -17.611 1.00 80.25 86 LEU A C 1
ATOM 658 O O . LEU A 1 86 ? 19.302 0.688 -17.219 1.00 80.25 86 LEU A O 1
ATOM 662 N N . CYS A 1 87 ? 17.261 1.574 -16.948 1.00 84.00 87 CYS A N 1
ATOM 663 C CA . CYS A 1 87 ? 16.959 0.944 -15.664 1.00 84.00 87 CYS A CA 1
ATOM 664 C C . CYS A 1 87 ? 15.496 0.493 -15.638 1.00 84.00 87 CYS A C 1
ATOM 666 O O . CYS A 1 87 ? 14.663 1.025 -16.378 1.00 84.00 87 CYS A O 1
ATOM 668 N N . VAL A 1 88 ? 15.174 -0.455 -14.764 1.00 86.44 88 VAL A N 1
ATOM 669 C CA . VAL A 1 88 ? 13.791 -0.787 -14.407 1.00 86.44 88 VAL A CA 1
ATOM 670 C C . VAL A 1 88 ? 13.458 -0.060 -13.114 1.00 86.44 88 VAL A C 1
ATOM 672 O O . VAL A 1 88 ? 14.115 -0.274 -12.095 1.00 86.44 88 VAL A O 1
ATOM 675 N N . ASP A 1 89 ? 12.443 0.797 -13.147 1.00 88.25 89 ASP A N 1
ATOM 676 C CA . ASP A 1 89 ? 11.947 1.454 -11.944 1.00 88.25 89 ASP A CA 1
ATOM 677 C C . ASP A 1 89 ? 10.921 0.551 -11.263 1.00 88.25 89 ASP A C 1
ATOM 679 O O . ASP A 1 89 ? 9.886 0.216 -11.850 1.00 88.25 89 ASP A O 1
ATOM 683 N N . TYR A 1 90 ? 11.181 0.186 -10.010 1.00 90.12 90 TYR A N 1
ATOM 684 C CA . TYR A 1 90 ? 10.206 -0.487 -9.163 1.00 90.12 90 TYR A CA 1
ATOM 685 C C . TYR A 1 90 ? 9.508 0.530 -8.272 1.00 90.12 90 TYR A C 1
ATOM 687 O O . TYR A 1 90 ? 10.129 1.278 -7.517 1.00 90.12 90 TYR A O 1
ATOM 695 N N . PHE A 1 91 ? 8.190 0.555 -8.370 1.00 93.94 91 PHE A N 1
ATOM 696 C CA . PHE A 1 91 ? 7.303 1.393 -7.590 1.00 93.94 91 PHE A CA 1
ATOM 697 C C . PHE A 1 91 ? 6.676 0.560 -6.485 1.00 93.94 91 PHE A C 1
ATOM 699 O O . PHE A 1 91 ? 6.093 -0.489 -6.753 1.00 93.94 91 PHE A O 1
ATOM 706 N N . PHE A 1 92 ? 6.748 1.068 -5.264 1.00 94.38 92 PHE A N 1
ATOM 707 C CA . PHE A 1 92 ? 6.167 0.459 -4.077 1.00 94.38 92 PHE A CA 1
ATOM 708 C C . PHE A 1 92 ? 5.191 1.442 -3.445 1.00 94.38 92 PHE A C 1
ATOM 710 O O . PHE A 1 92 ? 5.497 2.629 -3.316 1.00 94.38 92 PHE A O 1
ATOM 717 N N . ILE A 1 93 ? 4.023 0.953 -3.053 1.00 96.06 93 ILE A N 1
ATOM 718 C CA . ILE A 1 93 ? 3.059 1.691 -2.245 1.00 96.06 93 ILE A CA 1
ATOM 719 C C . ILE A 1 93 ? 2.683 0.803 -1.068 1.00 96.06 93 ILE A C 1
ATOM 721 O O . ILE A 1 93 ? 2.012 -0.210 -1.245 1.00 96.06 93 ILE A O 1
ATOM 725 N N . ASP A 1 94 ? 3.082 1.213 0.126 1.00 96.06 94 ASP A N 1
ATOM 726 C CA . ASP A 1 94 ? 2.591 0.623 1.363 1.00 96.06 94 ASP A CA 1
ATOM 727 C C . ASP A 1 94 ? 1.263 1.299 1.717 1.00 96.06 94 ASP A C 1
ATOM 729 O O . ASP A 1 94 ? 1.178 2.528 1.736 1.00 96.06 94 ASP A O 1
ATOM 733 N N . VAL A 1 95 ? 0.225 0.515 1.992 1.00 96.50 95 VAL A N 1
ATOM 734 C CA . VAL A 1 95 ? -1.104 0.975 2.410 1.00 96.50 95 VAL A CA 1
ATOM 735 C C . VAL A 1 95 ? -1.377 0.439 3.805 1.00 96.50 95 VAL A C 1
ATOM 737 O O . VAL A 1 95 ? -1.370 -0.771 4.021 1.00 96.50 95 VAL A O 1
ATOM 740 N N . PHE A 1 96 ? -1.668 1.339 4.741 1.00 96.06 96 PHE A N 1
ATOM 741 C CA . PHE A 1 96 ? -2.015 0.994 6.115 1.00 96.06 96 PHE A CA 1
ATOM 742 C C . PHE A 1 96 ? -3.503 1.211 6.343 1.00 96.06 96 PHE A C 1
ATOM 744 O O . PHE A 1 96 ? -4.043 2.270 6.000 1.00 96.06 96 PHE A O 1
ATOM 751 N N . SER A 1 97 ? -4.162 0.235 6.959 1.00 96.06 97 SER A N 1
ATOM 752 C CA . SER A 1 97 ? -5.591 0.321 7.241 1.00 96.06 97 SER A CA 1
ATOM 753 C C . SER A 1 97 ? -5.984 -0.215 8.602 1.00 96.06 97 SER A C 1
ATOM 755 O O . SER A 1 97 ? -5.363 -1.146 9.095 1.00 96.06 97 SER A O 1
ATOM 757 N N . VAL A 1 98 ? -7.038 0.351 9.183 1.00 95.06 98 VAL A N 1
ATOM 758 C CA . VAL A 1 98 ? -7.650 -0.093 10.440 1.00 95.06 98 VAL A CA 1
ATOM 759 C C . VAL A 1 98 ? -9.131 -0.293 10.162 1.00 95.06 98 VAL A C 1
ATOM 761 O O . VAL A 1 98 ? -9.776 0.608 9.634 1.00 95.06 98 VAL A O 1
ATOM 764 N N . LYS A 1 99 ? -9.685 -1.469 10.481 1.00 93.69 99 LYS A N 1
ATOM 765 C CA . LYS A 1 99 ? -11.115 -1.782 10.260 1.00 93.69 99 LYS A CA 1
ATOM 766 C C . LYS A 1 99 ? -11.611 -1.442 8.838 1.00 93.69 99 LYS A C 1
ATOM 768 O O . LYS A 1 99 ? -12.706 -0.917 8.670 1.00 93.69 99 LYS A O 1
ATOM 773 N N . ASN A 1 100 ? -10.813 -1.772 7.816 1.00 92.69 100 ASN A N 1
ATOM 774 C CA . ASN A 1 100 ? -11.106 -1.518 6.394 1.00 92.69 100 ASN A CA 1
ATOM 775 C C . ASN A 1 100 ? -11.119 -0.028 5.976 1.00 92.69 100 ASN A C 1
ATOM 777 O O . ASN A 1 100 ? -11.606 0.304 4.890 1.00 92.69 100 ASN A O 1
ATOM 781 N N . GLU A 1 101 ? -10.564 0.857 6.806 1.00 95.12 101 GLU A N 1
ATOM 782 C CA . GLU A 1 101 ? -10.338 2.266 6.485 1.00 95.12 101 GLU A CA 1
ATOM 783 C C . GLU A 1 101 ? -8.848 2.567 6.339 1.00 95.12 101 GLU A C 1
ATOM 785 O O . GLU A 1 101 ? -8.030 2.181 7.175 1.00 95.12 101 GLU A O 1
ATOM 790 N N . VAL A 1 102 ? -8.487 3.287 5.279 1.00 94.56 102 VAL A N 1
ATOM 791 C CA . VAL A 1 102 ? -7.106 3.668 4.976 1.00 94.56 102 VAL A CA 1
ATOM 792 C C . VAL A 1 102 ? -6.664 4.793 5.908 1.00 94.56 102 VAL A C 1
ATOM 794 O O . VAL A 1 102 ? -7.072 5.948 5.757 1.00 94.56 102 VAL A O 1
ATOM 797 N N . VAL A 1 103 ? -5.752 4.474 6.823 1.00 93.25 103 VAL A N 1
ATOM 798 C CA . VAL A 1 103 ? -5.193 5.429 7.792 1.00 93.25 103 VAL A CA 1
ATOM 799 C C . VAL A 1 103 ? -3.913 6.091 7.285 1.00 93.25 103 VAL A C 1
ATOM 801 O O . VAL A 1 103 ? -3.577 7.195 7.706 1.00 93.25 103 VAL A O 1
ATOM 804 N N . GLY A 1 104 ? -3.226 5.478 6.320 1.00 91.06 104 GLY A N 1
ATOM 805 C CA . GLY A 1 104 ? -1.989 6.022 5.775 1.00 91.06 104 GLY A CA 1
ATOM 806 C C . GLY A 1 104 ? -1.465 5.240 4.582 1.00 91.06 104 GLY A C 1
ATOM 807 O O . GLY A 1 104 ? -1.993 4.190 4.222 1.00 91.06 104 GLY A O 1
ATOM 808 N N . GLY A 1 105 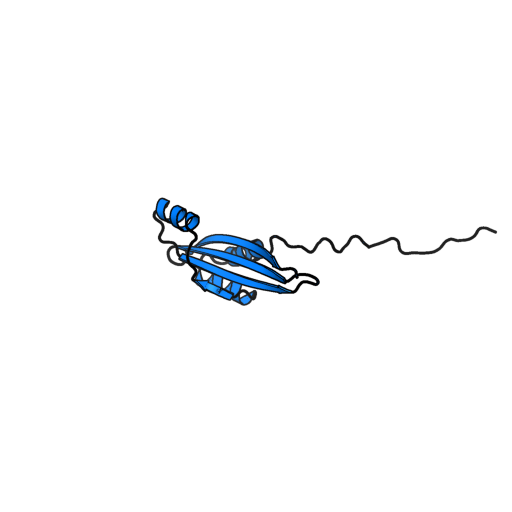? -0.412 5.771 3.976 1.00 90.69 105 GLY A N 1
ATOM 809 C CA . GLY A 1 105 ? 0.343 5.066 2.957 1.00 90.69 105 GLY A CA 1
ATOM 810 C C . GLY A 1 105 ? 1.652 5.767 2.637 1.00 90.69 105 GLY A C 1
ATOM 811 O O . GLY A 1 105 ? 1.817 6.950 2.942 1.00 90.69 105 GLY A O 1
ATOM 812 N N . ASN A 1 106 ? 2.585 5.020 2.062 1.00 89.44 106 ASN A N 1
ATOM 813 C CA . ASN A 1 106 ? 3.907 5.513 1.704 1.00 89.44 106 ASN A CA 1
ATOM 814 C C . ASN A 1 106 ? 4.291 5.029 0.305 1.00 89.44 106 ASN A C 1
ATOM 816 O O . ASN A 1 106 ? 4.239 3.833 0.032 1.00 89.44 106 ASN A O 1
ATOM 820 N N . GLY A 1 107 ? 4.685 5.957 -0.565 1.00 90.44 107 GLY A N 1
ATOM 821 C CA . GLY A 1 107 ? 5.126 5.670 -1.924 1.00 90.44 107 GLY A CA 1
ATOM 822 C C . GLY A 1 107 ? 6.646 5.733 -2.035 1.00 90.44 107 GLY A C 1
ATOM 823 O O . GLY A 1 107 ? 7.252 6.707 -1.598 1.00 90.44 107 GLY A O 1
ATOM 824 N N . GLN A 1 108 ? 7.263 4.719 -2.636 1.00 89.62 108 GLN A N 1
ATOM 825 C CA . GLN A 1 108 ? 8.715 4.615 -2.798 1.00 89.62 108 GLN A CA 1
ATOM 826 C C . GLN A 1 108 ? 9.062 4.181 -4.225 1.00 89.62 108 GLN A C 1
ATOM 828 O O . GLN A 1 108 ? 8.347 3.383 -4.832 1.00 89.62 108 GLN A O 1
ATOM 833 N N . VAL A 1 109 ? 10.174 4.691 -4.754 1.00 88.81 109 VAL A N 1
ATOM 834 C CA . VAL A 1 109 ? 10.742 4.279 -6.044 1.00 88.81 109 VAL A CA 1
ATOM 835 C C . VAL A 1 109 ? 12.126 3.691 -5.794 1.00 88.81 109 VAL A C 1
ATOM 837 O O . VAL A 1 109 ? 12.945 4.327 -5.132 1.00 88.81 109 VAL A O 1
ATOM 840 N N . ALA A 1 110 ? 12.394 2.504 -6.334 1.00 86.75 110 ALA A N 1
ATOM 841 C CA . ALA A 1 110 ? 13.712 1.882 -6.328 1.00 86.75 110 ALA A CA 1
ATOM 842 C C . ALA A 1 110 ? 14.131 1.551 -7.772 1.00 86.75 110 ALA A C 1
ATOM 844 O O . ALA A 1 110 ? 13.577 0.622 -8.367 1.00 86.75 110 ALA A O 1
ATOM 845 N N . PRO A 1 111 ? 15.073 2.303 -8.363 1.00 82.94 111 PRO A N 1
ATOM 846 C CA . PRO A 1 111 ? 15.612 1.973 -9.674 1.00 82.94 111 PRO A CA 1
ATOM 847 C C . PRO A 1 111 ? 16.574 0.783 -9.575 1.00 82.94 111 PRO A C 1
ATOM 849 O O . PRO A 1 111 ? 17.426 0.733 -8.687 1.00 82.94 111 PRO A O 1
ATOM 852 N N . GLN A 1 112 ? 16.471 -0.153 -10.515 1.00 82.50 112 GLN A N 1
ATOM 853 C CA . GLN A 1 112 ? 17.445 -1.222 -10.721 1.00 82.50 112 GLN A CA 1
ATOM 854 C C . GLN A 1 112 ? 18.090 -1.046 -12.095 1.00 82.50 112 GLN A C 1
ATOM 856 O O . GLN A 1 112 ? 17.434 -1.195 -13.129 1.00 82.50 112 GLN A O 1
ATOM 861 N N . CYS A 1 113 ? 19.376 -0.715 -12.094 1.00 82.50 113 CYS A N 1
ATOM 862 C CA . CYS A 1 113 ? 20.192 -0.574 -13.295 1.00 82.50 113 CYS A CA 1
ATOM 863 C C . CYS A 1 113 ? 21.193 -1.747 -13.364 1.00 82.50 113 CYS A C 1
ATOM 865 O O . CYS A 1 113 ? 21.588 -2.240 -12.302 1.00 82.50 113 CYS A O 1
ATOM 867 N N . PRO A 1 114 ? 21.555 -2.223 -14.568 1.00 74.12 114 PRO A N 1
ATOM 868 C CA . PRO A 1 114 ? 22.583 -3.247 -14.758 1.00 74.12 114 PRO A CA 1
ATOM 869 C C . PRO A 1 114 ? 23.987 -2.780 -14.354 1.00 74.12 114 PRO A C 1
ATOM 871 O O . PRO A 1 114 ? 24.237 -1.551 -14.347 1.00 74.12 114 PRO A O 1
#

Organism: NCBI:txid1176259

Nearest PDB structures (foldseek):
  4oqe-assembly1_A  TM=7.482E-01  e=3.586E-01  Streptomyces fradiae
  3px3-assembly1_D  TM=7.521E-01  e=6.048E-01  Streptomyces fradiae
  6m82-assembly1_A-2  TM=6.769E-01  e=4.268E-01  Streptomyces fradiae
  6m81-assembly1_C-2  TM=6.634E-01  e=5.385E-01  Streptomyces fradiae
  6m83-assembly1_A-2  TM=6.872E-01  e=6.410E-01  Streptomyces fradiae